Protein AF-A0A3P8UCG1-F1 (afdb_monomer_lite)

Sequence (148 aa):
KATFLLSISGRSVSISGRFVSLSGCLVSISGHFVSLSGCLVSLSGRFVSLSGCLLSISGRFVSLSGCLVSISGRFVSLSGLSISGHFVSLSGCLVSIFGHFVSLSGCLVSISGRLVSISGCFVSFSGHLVSISGHFVSFSGHFVSFWP

Secondary structure (DSSP, 8-state):
---EEEEEEEEEEEEEEEEEEEEEEEEEEEEEEEEEEEEEEEEEEEEEEEEEEEEEEEEEEEEEEEEEEEEEEEEEEE--SEEEEEEEEEEEEEEEEEEEEEEEEEEEEEEEEEEEEEEEEEEEEEEEEEEEEEEEEEEEEEE-----

Organism: Amphiprion percula (NCBI:txid161767)

Structure (mmCIF, N/CA/C/O backbone):
data_AF-A0A3P8UCG1-F1
#
_entry.id   AF-A0A3P8UCG1-F1
#
loop_
_atom_site.group_PDB
_atom_site.id
_atom_site.type_symbol
_atom_site.label_atom_id
_atom_site.label_alt_id
_atom_site.label_comp_id
_atom_site.label_asym_id
_atom_site.label_entity_id
_atom_site.label_seq_id
_atom_site.pdbx_PDB_ins_code
_atom_site.Cartn_x
_atom_site.Cartn_y
_atom_site.Cartn_z
_atom_site.occupancy
_atom_site.B_iso_or_equiv
_atom_site.auth_seq_id
_atom_site.auth_comp_id
_atom_site.auth_asym_id
_atom_site.auth_atom_id
_atom_site.pdbx_PDB_model_num
ATOM 1 N N . LYS A 1 1 ? -21.448 -12.944 19.734 1.00 36.34 1 LYS A N 1
ATOM 2 C CA . LYS A 1 1 ? -21.523 -11.516 20.132 1.00 36.34 1 LYS A CA 1
ATOM 3 C C . LYS A 1 1 ? -20.284 -10.808 19.599 1.00 36.34 1 LYS A C 1
ATOM 5 O O . LYS A 1 1 ? -19.217 -11.003 20.157 1.00 36.34 1 LYS A O 1
ATOM 10 N N . ALA A 1 2 ? -20.391 -10.082 18.485 1.00 42.16 2 ALA A N 1
ATOM 11 C CA . ALA A 1 2 ? -19.318 -9.190 18.055 1.00 42.16 2 ALA A CA 1
ATOM 12 C C . ALA A 1 2 ? -19.459 -7.906 18.878 1.00 42.16 2 ALA A C 1
ATOM 14 O O . ALA A 1 2 ? -20.442 -7.186 18.727 1.00 42.16 2 ALA A O 1
ATOM 15 N N . THR A 1 3 ? -18.546 -7.680 19.814 1.00 49.62 3 THR A N 1
ATOM 16 C CA . THR A 1 3 ? -18.414 -6.403 20.512 1.00 49.62 3 THR A CA 1
ATOM 17 C C . THR A 1 3 ? -17.973 -5.363 19.488 1.00 49.62 3 THR A C 1
ATOM 19 O O . THR A 1 3 ? -16.818 -5.332 19.077 1.00 49.62 3 THR A O 1
ATOM 22 N N . PHE A 1 4 ? -18.918 -4.554 19.016 1.00 57.59 4 PHE A N 1
ATOM 23 C CA . PHE A 1 4 ? -18.616 -3.352 18.250 1.00 57.59 4 PHE A CA 1
ATOM 24 C C . PHE A 1 4 ? -18.232 -2.268 19.252 1.00 57.59 4 PHE A C 1
ATOM 26 O O . PHE A 1 4 ? -19.094 -1.714 19.929 1.00 57.59 4 PHE A O 1
ATOM 33 N N . LEU A 1 5 ? -16.936 -2.005 19.393 1.00 65.62 5 LEU A N 1
ATOM 34 C CA . LEU A 1 5 ? -16.462 -0.860 20.164 1.00 65.62 5 LEU A CA 1
ATOM 35 C C . LEU A 1 5 ? -16.354 0.349 19.227 1.00 65.62 5 LEU A C 1
ATOM 37 O O . LEU A 1 5 ? -15.753 0.269 18.151 1.00 65.62 5 LEU A O 1
ATOM 41 N N .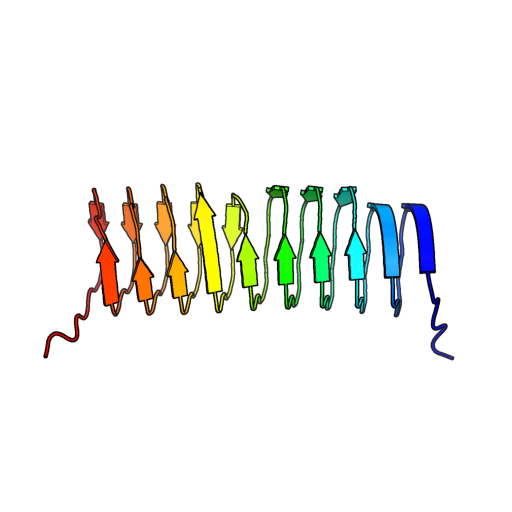 LEU A 1 6 ? -17.003 1.446 19.629 1.00 66.44 6 LEU A N 1
ATOM 42 C CA . LEU A 1 6 ? -17.200 2.637 18.798 1.00 66.44 6 LEU A CA 1
ATOM 43 C C . LEU A 1 6 ? -15.895 3.438 18.638 1.00 66.44 6 LEU A C 1
ATOM 45 O O . LEU A 1 6 ? -15.537 3.835 17.528 1.00 66.44 6 LEU A O 1
ATOM 49 N N . SER A 1 7 ? -15.161 3.626 19.738 1.00 70.62 7 SER A N 1
ATOM 50 C CA . SER A 1 7 ? -13.922 4.408 19.779 1.00 70.62 7 SER A CA 1
ATOM 51 C C . SER A 1 7 ? -13.096 4.095 21.027 1.00 70.62 7 SER A C 1
ATOM 53 O O . SER A 1 7 ? -13.655 4.041 22.122 1.00 70.62 7 SER A O 1
ATOM 55 N N . ILE A 1 8 ? -11.774 3.955 20.893 1.00 76.56 8 ILE A N 1
ATOM 56 C CA . ILE A 1 8 ? -10.835 3.959 22.031 1.00 76.56 8 ILE A CA 1
ATOM 57 C C . ILE A 1 8 ? -9.688 4.917 21.713 1.00 76.56 8 ILE A C 1
ATOM 59 O O . ILE A 1 8 ? -9.120 4.874 20.620 1.00 76.56 8 ILE A O 1
ATOM 63 N N . SER A 1 9 ? -9.327 5.750 22.685 1.00 80.44 9 SER A N 1
ATOM 64 C CA . SER A 1 9 ? -8.160 6.628 22.626 1.00 80.44 9 SER A CA 1
ATOM 65 C C . SER A 1 9 ? -7.186 6.293 23.751 1.00 80.44 9 SER A C 1
ATOM 67 O O . SER A 1 9 ? -7.594 6.242 24.910 1.00 80.44 9 SER A O 1
ATOM 69 N N . GLY A 1 10 ? -5.903 6.109 23.439 1.00 83.38 10 GLY A N 1
ATOM 70 C CA . GLY A 1 10 ? -4.870 5.950 24.464 1.00 83.38 10 GLY A CA 1
ATOM 71 C C . GLY A 1 10 ? -3.740 5.005 24.078 1.00 83.38 10 GLY A C 1
ATOM 72 O O . GLY A 1 10 ? -3.435 4.807 22.902 1.00 83.38 10 GLY A O 1
ATOM 73 N N . ARG A 1 11 ? -3.085 4.441 25.097 1.00 84.94 11 ARG A N 1
ATOM 74 C CA . ARG A 1 11 ? -2.081 3.387 24.927 1.00 84.94 11 ARG A CA 1
ATOM 75 C C . ARG A 1 11 ? -2.738 2.035 25.140 1.00 84.94 11 ARG A C 1
ATOM 77 O O . ARG A 1 11 ? -3.353 1.815 26.178 1.00 84.94 11 ARG A O 1
ATOM 84 N N . SER A 1 12 ? -2.577 1.131 24.184 1.00 79.88 12 SER A N 1
ATOM 85 C CA . SER A 1 12 ? -3.110 -0.226 24.288 1.00 79.88 12 SER A CA 1
ATOM 86 C C . SER A 1 12 ? -2.084 -1.246 23.830 1.00 79.88 12 SER A C 1
ATOM 88 O O . SER A 1 12 ? -1.429 -1.059 22.800 1.00 79.88 12 SER A O 1
ATOM 90 N N . VAL A 1 13 ? -2.015 -2.356 24.552 1.00 77.69 13 VAL A N 1
ATOM 91 C CA . VAL A 1 13 ? -1.181 -3.504 24.210 1.00 77.69 13 VAL A CA 1
ATOM 92 C C . VAL A 1 13 ? -2.124 -4.674 23.964 1.00 77.69 13 VAL A C 1
ATOM 94 O O . VAL A 1 13 ? -2.877 -5.040 24.859 1.00 77.69 13 VAL A O 1
ATOM 97 N N . SER A 1 14 ? -2.087 -5.237 22.755 1.00 81.56 14 SER A N 1
ATOM 98 C CA . SER A 1 14 ? -2.915 -6.362 22.304 1.00 81.56 14 SER A CA 1
ATOM 99 C C . SER A 1 14 ? -4.407 -6.046 22.147 1.00 81.56 14 SER A C 1
ATOM 101 O O . SER A 1 14 ? -5.210 -6.227 23.061 1.00 81.56 14 SER A O 1
ATOM 103 N N . ILE A 1 15 ? -4.801 -5.653 20.934 1.00 81.50 15 ILE A N 1
ATOM 104 C CA . ILE A 1 15 ? -6.210 -5.490 20.549 1.00 81.50 15 ILE A CA 1
ATOM 105 C C . ILE A 1 15 ? -6.574 -6.554 19.512 1.00 81.50 15 ILE A C 1
ATOM 107 O O . ILE A 1 15 ? -5.882 -6.716 18.507 1.00 81.50 15 ILE A O 1
ATOM 111 N N . SER A 1 16 ? -7.700 -7.243 19.717 1.00 84.31 16 SER A N 1
ATOM 112 C CA . SER A 1 16 ? -8.283 -8.129 18.707 1.00 84.31 16 SER A CA 1
ATOM 113 C C . SER A 1 16 ? -9.786 -7.905 18.554 1.00 84.31 16 SER A C 1
ATOM 115 O O . SER A 1 16 ? -10.486 -7.667 19.539 1.00 84.31 16 SER A O 1
ATOM 117 N N . GLY A 1 17 ? -10.297 -7.941 17.318 1.00 85.75 17 GLY A N 1
ATOM 118 C CA . GLY A 1 17 ? -11.741 -7.875 17.059 1.00 85.75 17 GLY A CA 1
ATOM 119 C C . GLY A 1 17 ? -12.156 -6.976 15.896 1.00 85.75 17 GLY A C 1
ATOM 120 O O . GLY A 1 17 ? -11.491 -6.926 14.859 1.00 85.75 17 GLY A O 1
ATOM 121 N N . ARG A 1 18 ? -13.314 -6.319 16.046 1.00 85.25 18 ARG A N 1
ATOM 122 C CA . ARG A 1 18 ? -13.897 -5.406 15.052 1.00 85.25 18 ARG A CA 1
ATOM 123 C C . ARG A 1 18 ? -14.118 -4.030 15.667 1.00 85.25 18 ARG A C 1
ATOM 125 O O . ARG A 1 18 ? -14.877 -3.913 16.624 1.00 85.25 18 ARG A O 1
ATOM 132 N N . PHE A 1 19 ? -13.494 -3.005 15.096 1.00 84.06 19 PHE A N 1
ATOM 133 C CA . PHE A 1 19 ? -13.529 -1.649 15.644 1.00 84.06 19 PHE A CA 1
ATOM 134 C C . PHE A 1 19 ? -13.779 -0.617 14.551 1.00 84.06 19 PHE A C 1
ATOM 136 O O . PHE A 1 19 ? -13.315 -0.759 13.417 1.00 84.06 19 PHE A O 1
ATOM 143 N N . VAL A 1 20 ? -14.499 0.444 14.910 1.00 86.06 20 VAL A N 1
ATOM 144 C CA . VAL A 1 20 ? -14.739 1.566 13.996 1.00 86.06 20 VAL A CA 1
ATOM 145 C C . VAL A 1 20 ? -13.562 2.533 14.043 1.00 86.06 20 VAL A C 1
ATOM 147 O O . VAL A 1 20 ? -12.979 2.830 13.005 1.00 86.06 20 VAL A O 1
ATOM 150 N N . SER A 1 21 ? -13.162 2.974 15.235 1.00 84.44 21 SER A N 1
ATOM 151 C CA . SER A 1 21 ? -12.059 3.924 15.389 1.00 84.44 21 SER A CA 1
ATOM 152 C C . SER A 1 21 ? -11.156 3.584 16.574 1.00 84.44 21 SER A C 1
ATOM 154 O O . SER A 1 21 ? -11.639 3.258 17.658 1.00 84.44 21 SER A O 1
ATOM 156 N N . LEU A 1 22 ? -9.839 3.662 16.383 1.00 85.00 22 LEU A N 1
ATOM 157 C CA . LEU A 1 22 ? -8.871 3.701 17.482 1.00 85.00 22 LEU A CA 1
ATOM 158 C C . LEU A 1 22 ? -7.805 4.755 17.193 1.00 85.00 22 LEU A C 1
ATOM 160 O O . LEU A 1 22 ? -7.374 4.90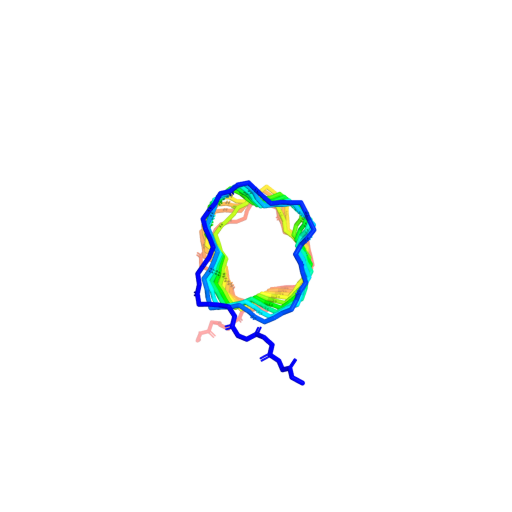7 16.049 1.00 85.00 22 LEU A O 1
ATOM 164 N N . SER A 1 23 ? -7.351 5.442 18.236 1.00 87.81 23 SER A N 1
ATOM 165 C CA . SER A 1 23 ? -6.2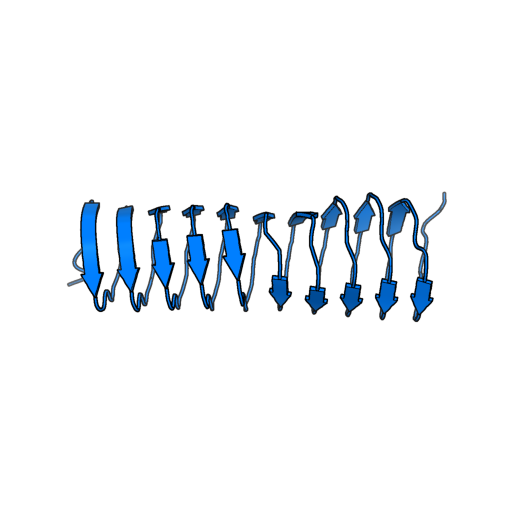84 6.438 18.128 1.00 87.81 23 SER A CA 1
ATOM 166 C C . SER A 1 23 ? -5.289 6.343 19.283 1.00 87.81 23 SER A C 1
ATOM 168 O O . SER A 1 23 ? -5.696 6.229 20.440 1.00 87.81 23 SER A O 1
ATOM 170 N N . GLY A 1 24 ? -3.994 6.473 18.997 1.00 88.56 24 GLY A N 1
ATOM 171 C CA . GLY A 1 24 ? -2.944 6.588 20.014 1.00 88.56 24 GLY A CA 1
ATOM 172 C C . GLY A 1 24 ? -1.727 5.712 19.732 1.00 88.56 24 GLY A C 1
ATOM 173 O O . GLY A 1 24 ? -1.357 5.511 18.577 1.00 88.56 24 GLY A O 1
ATOM 174 N N . CYS A 1 25 ? -1.078 5.214 20.789 1.00 88.31 25 CYS A N 1
ATOM 175 C CA . CYS A 1 25 ? 0.044 4.280 20.654 1.00 88.31 25 CYS A CA 1
ATOM 176 C C . CYS A 1 25 ? -0.472 2.854 20.841 1.00 88.31 25 CYS A C 1
ATOM 178 O O . CYS A 1 25 ? -0.753 2.436 21.968 1.00 88.31 25 CYS A O 1
ATOM 180 N N . LEU A 1 26 ? -0.612 2.120 19.741 1.00 85.56 26 LEU A N 1
ATOM 181 C CA . LEU A 1 26 ? -1.234 0.802 19.725 1.00 85.56 26 LEU A CA 1
ATOM 182 C C . LEU A 1 26 ? -0.206 -0.250 19.294 1.00 85.56 26 LEU A C 1
ATOM 184 O O . LEU A 1 26 ? 0.474 -0.097 18.279 1.00 85.56 26 LEU A O 1
ATOM 188 N N . VAL A 1 27 ? -0.108 -1.333 20.062 1.00 88.31 27 VAL A N 1
ATOM 189 C CA . VAL A 1 27 ? 0.855 -2.414 19.823 1.00 88.31 27 VAL A CA 1
ATOM 190 C C . VAL A 1 27 ? 0.119 -3.740 19.677 1.00 88.31 27 VAL A C 1
ATOM 192 O O . VAL A 1 27 ? -0.727 -4.064 20.508 1.00 88.31 27 VAL A O 1
ATOM 195 N N . SER A 1 28 ? 0.491 -4.529 18.666 1.00 86.56 28 SER A N 1
ATOM 196 C CA . SER A 1 28 ? -0.048 -5.869 18.388 1.00 86.56 28 SER A CA 1
ATOM 197 C C . SER A 1 28 ? -1.562 -5.863 18.164 1.00 86.56 28 SER A C 1
ATOM 199 O O . SER A 1 28 ? -2.340 -6.287 19.017 1.00 86.56 28 SER A O 1
ATOM 201 N N . ILE A 1 29 ? -1.996 -5.368 17.005 1.00 84.25 29 ILE A N 1
ATOM 202 C CA . ILE A 1 29 ? -3.421 -5.311 16.653 1.00 84.25 29 ILE A CA 1
ATOM 203 C C . ILE A 1 29 ? -3.749 -6.380 15.613 1.00 84.25 29 ILE A C 1
ATOM 205 O O . ILE A 1 29 ? -3.055 -6.512 14.601 1.00 84.25 29 ILE A O 1
ATOM 209 N N . SER A 1 30 ? -4.849 -7.102 15.829 1.00 87.69 30 SER A N 1
ATOM 210 C CA . SER A 1 30 ? -5.382 -8.078 14.877 1.00 87.69 30 SER A CA 1
ATOM 211 C C . SER A 1 30 ? -6.886 -7.913 14.624 1.00 87.69 30 SER A C 1
ATOM 213 O O . SER A 1 30 ? -7.659 -7.636 15.538 1.00 87.69 30 SER A O 1
ATOM 215 N N . GLY A 1 31 ? -7.340 -8.079 13.377 1.00 88.00 31 GLY A N 1
ATOM 216 C CA . GLY A 1 31 ? -8.776 -8.132 13.055 1.00 88.00 31 GLY A CA 1
ATOM 217 C C . GLY A 1 31 ? -9.241 -7.174 11.958 1.00 88.00 31 GLY A C 1
ATOM 218 O O . GLY A 1 31 ? -8.601 -7.069 10.911 1.00 88.00 31 GLY A O 1
ATOM 219 N N . HIS A 1 32 ? -10.404 -6.544 12.156 1.00 87.62 32 HIS A N 1
ATOM 220 C CA . HIS A 1 32 ? -11.037 -5.662 11.169 1.00 87.62 32 HIS A CA 1
ATOM 221 C C . HIS A 1 32 ? -11.255 -4.256 11.724 1.00 87.62 32 HIS A C 1
ATOM 223 O O . HIS A 1 32 ? -11.985 -4.084 12.700 1.00 87.62 32 HIS A O 1
ATOM 229 N N . PHE A 1 33 ? -10.680 -3.253 11.065 1.00 86.31 33 PHE A N 1
ATOM 230 C CA . PHE A 1 33 ? -10.714 -1.873 11.544 1.00 86.31 33 PHE A CA 1
ATOM 231 C C . PHE A 1 33 ? -11.0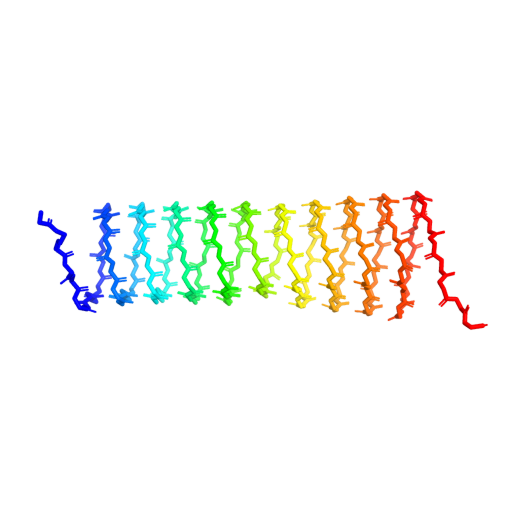85 -0.914 10.421 1.00 86.31 33 PHE A C 1
ATOM 233 O O . PHE A 1 33 ? -10.598 -1.045 9.295 1.00 86.31 33 PHE A O 1
ATOM 240 N N . VAL A 1 34 ? -11.936 0.061 10.731 1.00 88.50 34 VAL A N 1
ATOM 241 C CA . VAL A 1 34 ? -12.290 1.109 9.766 1.00 88.50 34 VAL A CA 1
ATOM 242 C C . VAL A 1 34 ? -11.265 2.239 9.808 1.00 88.50 34 VAL A C 1
ATOM 244 O O . VAL A 1 34 ? -10.710 2.578 8.771 1.00 88.50 34 VAL A O 1
ATOM 247 N N . SER A 1 35 ? -10.956 2.784 10.982 1.00 88.00 35 SER A N 1
ATOM 248 C CA . SER A 1 35 ? -10.009 3.891 11.123 1.00 88.00 35 SER A CA 1
ATOM 249 C C . SER A 1 35 ? -9.039 3.657 12.273 1.00 88.00 35 SER A C 1
ATOM 251 O O . SER A 1 35 ? -9.451 3.391 13.401 1.00 88.00 35 SER A O 1
ATOM 253 N N . LEU A 1 36 ? -7.749 3.801 11.993 1.00 86.31 36 LEU A N 1
ATOM 254 C CA . LEU A 1 36 ? -6.672 3.736 12.973 1.00 86.31 36 LEU A CA 1
ATOM 255 C C . LEU A 1 36 ? -5.726 4.918 12.788 1.00 86.31 36 LEU A C 1
ATOM 257 O O . LEU A 1 36 ? -5.280 5.170 11.670 1.00 86.31 36 LEU A O 1
ATOM 261 N N . SER A 1 37 ? -5.387 5.611 13.872 1.00 89.56 37 SER A N 1
ATOM 262 C CA . SER A 1 37 ? -4.429 6.718 13.826 1.00 89.56 37 SER A CA 1
ATOM 263 C C . SER A 1 37 ? -3.412 6.694 14.970 1.00 89.56 37 SER A C 1
ATOM 265 O O . SER A 1 37 ? -3.720 6.290 16.092 1.00 89.56 37 SER A O 1
ATOM 267 N N . GLY A 1 38 ? -2.189 7.154 14.697 1.00 89.38 38 GLY A N 1
ATOM 268 C CA . GLY A 1 38 ? -1.140 7.358 15.701 1.00 89.38 38 GLY A CA 1
ATOM 269 C C . GLY A 1 38 ? 0.112 6.511 15.472 1.00 89.38 38 GLY A C 1
ATOM 270 O O . GLY A 1 38 ? 0.558 6.347 14.339 1.00 89.38 38 GLY A O 1
ATOM 271 N N . CYS A 1 39 ? 0.712 6.012 16.554 1.00 89.00 39 CYS A N 1
ATOM 272 C CA . CYS A 1 39 ? 1.906 5.165 16.507 1.00 89.00 39 CYS A CA 1
ATOM 273 C C . CYS A 1 39 ? 1.486 3.698 16.609 1.00 89.00 39 CYS A C 1
ATOM 275 O O . CYS A 1 39 ? 1.123 3.232 17.690 1.00 89.00 39 CYS A O 1
ATOM 277 N N . LEU A 1 40 ? 1.522 2.979 15.490 1.00 87.69 40 LEU A N 1
ATOM 278 C CA . LEU A 1 40 ? 1.000 1.623 15.374 1.00 87.69 40 LEU A CA 1
ATOM 279 C C . LEU A 1 40 ? 2.123 0.635 15.068 1.00 87.69 40 LEU A C 1
ATOM 281 O O . LEU A 1 40 ? 2.865 0.795 14.098 1.00 87.69 40 LEU A O 1
ATOM 285 N N . VAL A 1 41 ? 2.213 -0.410 15.886 1.00 89.31 41 VAL A N 1
ATOM 286 C CA . VAL A 1 41 ? 3.263 -1.429 15.791 1.00 89.31 41 VAL A CA 1
ATOM 287 C C . VAL A 1 41 ? 2.632 -2.811 15.689 1.00 89.31 41 VAL A C 1
ATOM 289 O O . VAL A 1 41 ? 1.787 -3.163 16.513 1.00 89.31 41 VAL A O 1
ATOM 292 N N . SER A 1 42 ? 3.077 -3.610 14.718 1.00 88.44 42 SER A N 1
ATOM 293 C CA . SER A 1 42 ? 2.654 -5.004 14.522 1.00 88.44 42 SER A CA 1
ATOM 294 C C . SER A 1 42 ? 1.150 -5.133 14.256 1.00 88.44 42 SER A C 1
ATOM 296 O O . SER A 1 42 ? 0.376 -5.565 15.112 1.00 88.44 42 SER A O 1
ATOM 298 N N . LEU A 1 43 ? 0.726 -4.747 13.052 1.00 86.69 43 LEU A N 1
ATOM 299 C CA . LEU A 1 43 ? -0.673 -4.829 12.617 1.00 86.69 43 LEU A CA 1
ATOM 300 C C . LEU A 1 43 ? -0.904 -6.042 11.708 1.00 86.69 43 LEU A C 1
ATOM 302 O O . LEU A 1 43 ? -0.131 -6.292 10.781 1.00 86.69 43 LEU A O 1
ATOM 306 N N . SER A 1 44 ? -2.013 -6.752 11.924 1.00 89.25 44 SER A N 1
ATOM 307 C CA . SER A 1 44 ? -2.457 -7.860 11.071 1.00 89.25 44 SER A CA 1
ATOM 308 C C . SER A 1 44 ? -3.970 -7.837 10.821 1.00 89.25 44 SER A C 1
ATOM 310 O O . SER A 1 44 ? -4.764 -7.611 11.731 1.00 89.25 44 SER A O 1
ATOM 312 N N . GLY A 1 45 ? -4.413 -8.073 9.582 1.00 90.00 45 GLY A N 1
ATOM 313 C CA . GLY A 1 45 ? -5.846 -8.218 9.275 1.00 90.00 45 GLY A CA 1
ATOM 314 C C . GLY A 1 45 ? -6.352 -7.370 8.111 1.00 90.00 45 GLY A C 1
ATOM 315 O O . GLY A 1 45 ? -5.724 -7.331 7.053 1.00 90.00 45 GLY A O 1
ATOM 316 N N . ARG A 1 46 ? -7.543 -6.771 8.252 1.00 88.44 46 ARG A N 1
ATOM 317 C CA . ARG A 1 46 ? -8.143 -5.907 7.220 1.00 88.44 46 ARG A CA 1
ATOM 318 C C . ARG A 1 46 ? -8.426 -4.520 7.769 1.00 88.44 46 ARG A C 1
ATOM 320 O O . ARG A 1 46 ? -9.124 -4.387 8.771 1.00 88.44 46 ARG A O 1
ATOM 327 N N . PHE A 1 47 ? -7.957 -3.511 7.055 1.00 88.56 47 PHE A N 1
ATOM 328 C CA . PHE A 1 47 ? -8.019 -2.130 7.497 1.00 88.56 47 PHE A CA 1
ATOM 329 C C . PHE A 1 47 ? -8.492 -1.236 6.358 1.00 88.56 47 PHE A C 1
ATOM 331 O O . PHE A 1 47 ? -8.051 -1.392 5.217 1.00 88.56 47 PHE A O 1
ATOM 338 N N . VAL A 1 48 ? -9.400 -0.312 6.658 1.00 89.44 48 VAL A N 1
ATOM 339 C CA . VAL A 1 48 ? -9.859 0.661 5.661 1.00 89.44 48 VAL A CA 1
ATOM 340 C C . VAL A 1 48 ? -8.913 1.856 5.645 1.00 89.44 48 VAL A C 1
ATOM 342 O O . VAL A 1 48 ? -8.257 2.071 4.637 1.00 89.44 48 VAL A O 1
ATOM 345 N N . SER A 1 49 ? -8.766 2.570 6.758 1.00 88.19 49 SER A N 1
ATOM 346 C CA . SER A 1 49 ? -7.918 3.757 6.863 1.00 88.19 49 SER A CA 1
ATOM 347 C C . SER A 1 49 ? -6.926 3.649 8.014 1.00 88.19 49 SER A C 1
ATOM 349 O O . SER A 1 49 ? -7.295 3.323 9.145 1.00 88.19 49 SER A O 1
ATOM 351 N N . LEU A 1 50 ? -5.663 3.931 7.712 1.00 86.00 50 LEU A N 1
ATOM 352 C CA . LEU A 1 50 ? -4.554 3.963 8.654 1.00 86.00 50 LEU A CA 1
ATOM 353 C C . LEU A 1 50 ? -3.729 5.226 8.443 1.00 86.00 50 LEU A C 1
ATOM 355 O O . LEU A 1 50 ? -3.309 5.499 7.318 1.00 86.00 50 LEU A O 1
ATOM 359 N N . SER A 1 51 ? -3.452 5.954 9.521 1.00 87.81 51 SER A N 1
ATOM 360 C CA . SER A 1 51 ? -2.604 7.144 9.481 1.00 87.81 51 SER A CA 1
ATOM 361 C C . SER A 1 51 ? -1.595 7.203 10.630 1.00 87.81 51 SER A C 1
ATOM 363 O O . SER A 1 51 ? -1.897 6.840 11.767 1.00 87.81 51 SER A O 1
ATOM 365 N N . GLY A 1 52 ? -0.387 7.696 10.349 1.00 86.75 52 GLY A N 1
ATOM 366 C CA . GLY A 1 52 ? 0.629 7.999 11.364 1.00 86.75 52 GLY A CA 1
ATOM 367 C C . GLY A 1 52 ? 1.940 7.234 11.186 1.00 86.75 52 GLY A C 1
ATOM 368 O O . GLY A 1 52 ? 2.418 7.065 10.067 1.00 86.75 52 GLY A O 1
ATOM 369 N N . CYS A 1 53 ? 2.557 6.819 12.293 1.00 86.00 53 CYS A N 1
ATOM 370 C CA . CYS A 1 53 ? 3.822 6.081 12.300 1.00 86.00 53 CYS A CA 1
ATOM 371 C C . CYS A 1 53 ? 3.538 4.584 12.391 1.00 86.00 53 CYS A C 1
ATOM 373 O O . CYS A 1 53 ? 3.028 4.104 13.400 1.00 86.00 53 CYS A O 1
ATOM 375 N N . LEU A 1 54 ? 3.866 3.860 11.330 1.00 84.62 54 LEU A N 1
ATOM 376 C CA . LEU A 1 54 ? 3.377 2.523 11.039 1.00 84.62 54 LEU A CA 1
ATOM 377 C C . LEU A 1 54 ? 4.545 1.553 10.856 1.00 84.62 54 LEU A C 1
ATOM 379 O O . LEU A 1 54 ? 5.302 1.652 9.889 1.00 84.62 54 LEU A O 1
ATOM 383 N N . LEU A 1 55 ? 4.673 0.606 11.785 1.00 86.56 55 LEU A N 1
ATOM 384 C CA . LEU A 1 55 ? 5.775 -0.354 11.835 1.00 86.56 55 LEU A CA 1
ATOM 385 C C . LEU A 1 55 ? 5.251 -1.790 11.729 1.00 86.56 55 LEU A C 1
ATOM 387 O O . LEU A 1 55 ? 4.393 -2.195 12.515 1.00 86.56 55 LEU A O 1
ATOM 391 N N . SER A 1 56 ? 5.815 -2.574 10.806 1.00 85.94 56 SER A N 1
ATOM 392 C CA . SER A 1 56 ? 5.557 -4.016 10.657 1.00 85.94 56 SER A CA 1
ATOM 393 C C . SER A 1 56 ? 4.077 -4.341 10.438 1.00 85.94 56 SER A C 1
ATOM 395 O O . SER A 1 56 ? 3.373 -4.829 11.323 1.00 85.94 56 SER A O 1
ATOM 397 N N . ILE A 1 57 ? 3.588 -4.056 9.233 1.00 83.94 57 ILE A N 1
ATOM 398 C CA . ILE A 1 57 ? 2.171 -4.192 8.882 1.00 83.94 57 ILE A CA 1
ATOM 399 C C . ILE A 1 57 ? 1.972 -5.327 7.877 1.00 83.94 57 ILE A C 1
ATOM 401 O O . ILE A 1 57 ? 2.699 -5.429 6.888 1.00 83.94 57 ILE A O 1
ATOM 405 N N . SER A 1 58 ? 0.944 -6.150 8.106 1.00 86.25 58 SER A N 1
ATOM 406 C CA . SER A 1 58 ? 0.558 -7.256 7.224 1.00 86.25 58 SER A CA 1
ATOM 407 C C . SER A 1 58 ? -0.960 -7.348 7.008 1.00 86.25 58 SER A C 1
ATOM 409 O O . SER A 1 58 ? -1.750 -7.116 7.923 1.00 86.25 58 SER A O 1
ATOM 411 N N . GLY A 1 59 ? -1.402 -7.707 5.796 1.00 88.12 59 GLY A N 1
ATOM 412 C CA . GLY A 1 59 ? -2.823 -7.965 5.513 1.00 88.12 59 GLY A CA 1
ATOM 413 C C . GLY A 1 59 ? -3.411 -7.232 4.304 1.00 88.12 59 GLY A C 1
ATOM 414 O O . GLY A 1 59 ? -2.799 -7.182 3.238 1.00 88.12 59 GLY A O 1
ATOM 415 N N . ARG A 1 60 ? -4.657 -6.753 4.429 1.00 85.44 60 ARG A N 1
ATOM 416 C CA . ARG A 1 60 ? -5.391 -6.047 3.362 1.00 85.44 60 ARG A CA 1
ATOM 417 C C . ARG A 1 60 ? -5.740 -4.631 3.790 1.00 85.44 60 ARG A C 1
ATOM 419 O O . ARG A 1 60 ? -6.357 -4.450 4.837 1.00 85.44 60 ARG A O 1
ATOM 426 N N . PHE A 1 61 ? -5.422 -3.670 2.938 1.00 85.75 61 PHE A N 1
ATOM 427 C CA . PHE A 1 61 ? -5.503 -2.255 3.261 1.00 85.75 61 PHE A CA 1
ATOM 428 C C . PHE A 1 61 ? -6.127 -1.469 2.120 1.00 85.75 61 PHE A C 1
ATOM 430 O O . PHE A 1 61 ? -5.784 -1.686 0.956 1.00 85.75 61 PHE A O 1
ATOM 437 N N . VAL A 1 62 ? -7.031 -0.550 2.453 1.00 86.12 62 VAL A N 1
ATOM 438 C CA . VAL A 1 62 ? -7.587 0.373 1.460 1.00 86.12 62 VAL A CA 1
ATOM 439 C C . VAL A 1 62 ? -6.709 1.616 1.364 1.00 86.12 62 VAL A C 1
ATOM 441 O O . VAL A 1 62 ? -6.137 1.843 0.310 1.00 86.12 62 VAL A O 1
ATOM 444 N N . SER A 1 63 ? -6.521 2.360 2.451 1.00 83.75 63 SER A N 1
ATOM 445 C CA . SER A 1 63 ? -5.712 3.580 2.464 1.00 83.75 63 SER A CA 1
ATOM 446 C C . SER A 1 63 ? -4.764 3.632 3.653 1.00 83.75 63 SER A C 1
ATOM 448 O O . SER A 1 63 ? -5.165 3.406 4.797 1.00 83.75 63 SER A O 1
ATOM 450 N N . LEU A 1 64 ? -3.518 3.993 3.376 1.00 81.12 64 LEU A N 1
ATOM 451 C CA . LEU A 1 64 ? -2.454 4.148 4.361 1.00 81.12 64 LEU A CA 1
ATOM 452 C C . LEU A 1 64 ? -1.672 5.430 4.099 1.00 81.12 64 LEU A C 1
ATOM 454 O O . LEU A 1 64 ? -1.181 5.643 2.988 1.00 81.12 64 LEU A O 1
ATOM 458 N N . SER A 1 65 ? -1.506 6.236 5.142 1.00 81.69 65 SER A N 1
ATOM 459 C CA . SER A 1 65 ? -0.729 7.471 5.099 1.00 81.69 65 SER A CA 1
ATOM 460 C C . SER A 1 65 ? 0.224 7.604 6.288 1.00 81.69 65 SER A C 1
ATOM 462 O O . SER A 1 65 ? -0.056 7.148 7.397 1.00 81.69 65 SER A O 1
ATOM 464 N N . GLY A 1 66 ? 1.363 8.260 6.059 1.00 78.94 66 GLY A N 1
ATOM 465 C CA . GLY A 1 66 ? 2.344 8.587 7.094 1.00 78.94 66 GLY A CA 1
ATOM 466 C C . GLY A 1 66 ? 3.692 7.884 6.926 1.00 78.94 66 GLY A C 1
ATOM 467 O O . GLY A 1 66 ? 4.121 7.585 5.814 1.00 78.94 66 GLY A O 1
ATOM 468 N N . CYS A 1 67 ? 4.390 7.668 8.040 1.00 78.88 67 CYS A N 1
ATOM 469 C CA . CYS A 1 67 ? 5.732 7.089 8.063 1.00 78.88 67 CYS A CA 1
ATOM 470 C C . CYS A 1 67 ? 5.635 5.567 8.127 1.00 78.88 67 CYS A C 1
ATOM 472 O O . CYS A 1 67 ? 5.212 5.014 9.141 1.00 78.88 67 CYS A O 1
ATOM 474 N N . LEU A 1 68 ? 6.021 4.901 7.041 1.00 75.56 68 LEU A N 1
ATOM 475 C CA . LEU A 1 68 ? 5.780 3.478 6.821 1.00 75.56 68 LEU A CA 1
ATOM 476 C C . LEU A 1 68 ? 7.083 2.681 6.799 1.00 75.56 68 LEU A C 1
ATOM 478 O O . LEU A 1 68 ? 7.959 2.981 5.986 1.00 75.56 68 LEU A O 1
ATOM 482 N N . VAL A 1 69 ? 7.177 1.641 7.631 1.00 79.38 69 VAL A N 1
ATOM 483 C CA . VAL A 1 69 ? 8.333 0.735 7.674 1.00 79.38 69 VAL A CA 1
ATOM 484 C C . VAL A 1 69 ? 7.872 -0.720 7.671 1.00 79.38 69 VAL A C 1
ATOM 486 O O . VAL A 1 69 ? 7.052 -1.123 8.499 1.00 79.38 69 VAL A O 1
ATOM 489 N N . SER A 1 70 ? 8.450 -1.522 6.773 1.00 77.81 70 SER A N 1
ATOM 490 C CA . SER A 1 70 ? 8.248 -2.978 6.695 1.00 77.81 70 SER A CA 1
ATOM 491 C C . SER A 1 70 ? 6.783 -3.373 6.493 1.00 77.81 70 SER A C 1
ATOM 493 O O . SER A 1 70 ? 6.130 -3.948 7.365 1.00 77.81 70 SER A O 1
ATOM 495 N N . ILE A 1 71 ? 6.257 -3.052 5.313 1.00 76.00 71 ILE A N 1
ATOM 496 C CA . ILE A 1 71 ? 4.865 -3.314 4.945 1.00 76.00 71 ILE A CA 1
ATOM 497 C C . ILE A 1 71 ? 4.761 -4.506 3.987 1.00 76.00 71 ILE A C 1
ATOM 499 O O . ILE A 1 71 ? 5.533 -4.615 3.032 1.00 76.00 71 ILE A O 1
ATOM 503 N N . SER A 1 72 ? 3.775 -5.377 4.228 1.00 79.00 72 SER A N 1
ATOM 504 C CA . SER A 1 72 ? 3.467 -6.552 3.405 1.00 79.00 72 SER A CA 1
ATOM 505 C C . SER A 1 72 ? 1.958 -6.749 3.196 1.00 79.00 72 SER A C 1
ATOM 507 O O . SER A 1 72 ? 1.150 -6.481 4.086 1.00 79.00 72 SER A O 1
ATOM 509 N N . GLY A 1 73 ? 1.543 -7.239 2.022 1.00 82.88 73 GLY A N 1
ATOM 510 C CA . GLY A 1 73 ? 0.140 -7.594 1.757 1.00 82.88 73 GLY A CA 1
ATOM 511 C C . GLY A 1 73 ? -0.475 -6.975 0.499 1.00 82.88 73 GLY A C 1
ATOM 512 O O . GLY A 1 73 ? 0.181 -6.869 -0.536 1.00 82.88 73 GLY A O 1
ATOM 513 N N . ARG A 1 74 ? -1.772 -6.643 0.564 1.00 79.44 74 ARG A N 1
ATOM 514 C CA . ARG A 1 74 ? -2.544 -6.052 -0.546 1.00 79.44 74 ARG A CA 1
ATOM 515 C C . ARG A 1 74 ? -3.030 -4.658 -0.184 1.00 79.44 74 ARG A C 1
ATOM 517 O O . ARG A 1 74 ? -3.667 -4.495 0.856 1.00 79.44 74 ARG A O 1
ATOM 524 N N . PHE A 1 75 ? -2.799 -3.705 -1.076 1.00 80.88 75 PHE A N 1
ATOM 525 C CA . PHE A 1 75 ? -3.000 -2.284 -0.826 1.00 80.88 75 PHE A CA 1
ATOM 526 C C . PHE A 1 75 ? -3.703 -1.626 -2.005 1.00 80.88 75 PHE A C 1
ATOM 528 O O . PHE A 1 75 ? -3.340 -1.864 -3.159 1.00 80.88 75 PHE A O 1
ATOM 535 N N . VAL A 1 76 ? -4.698 -0.787 -1.718 1.00 79.56 76 VAL A N 1
ATOM 536 C CA . VAL A 1 76 ? -5.333 0.037 -2.753 1.00 79.56 76 VAL A CA 1
ATOM 537 C C . VAL A 1 76 ? -4.567 1.346 -2.926 1.00 79.56 76 VAL A C 1
ATOM 539 O O . VAL A 1 76 ? -4.129 1.610 -4.036 1.00 79.56 76 VAL A O 1
ATOM 542 N N . SER A 1 77 ? -4.331 2.113 -1.861 1.00 75.12 77 SER A N 1
ATOM 543 C CA . SER A 1 77 ? -3.557 3.358 -1.912 1.00 75.12 77 SER A CA 1
ATOM 544 C C . SER A 1 77 ? -2.538 3.469 -0.780 1.00 75.12 77 SER A C 1
ATOM 546 O O . SER A 1 77 ? -2.804 3.105 0.372 1.00 75.12 77 SER A O 1
ATOM 548 N N . LEU A 1 78 ? -1.345 3.967 -1.119 1.00 75.50 78 LEU A N 1
ATOM 549 C CA . LEU A 1 78 ? -0.220 4.051 -0.193 1.00 75.50 78 LEU A CA 1
ATOM 550 C C . LEU A 1 78 ? 0.679 5.266 -0.454 1.00 75.50 78 LEU A C 1
ATOM 552 O O . LEU A 1 78 ? 1.048 5.539 -1.596 1.00 75.50 78 LEU A O 1
ATOM 556 N N . SER A 1 79 ? 1.108 5.924 0.624 1.00 68.94 79 SER A N 1
ATOM 557 C CA . SER A 1 79 ? 2.190 6.920 0.625 1.00 68.94 79 SER A CA 1
ATOM 558 C C . SER A 1 79 ? 3.200 6.580 1.730 1.00 68.94 79 SER A C 1
ATOM 560 O O . SER A 1 79 ? 2.814 6.587 2.899 1.00 68.94 79 SER A O 1
ATOM 562 N N . GLY A 1 80 ? 4.456 6.247 1.400 1.00 64.75 80 GLY A N 1
ATOM 563 C CA . GLY A 1 80 ? 5.424 5.714 2.378 1.00 64.75 80 GLY A CA 1
ATOM 564 C C . GLY A 1 80 ? 6.871 5.662 1.886 1.00 64.75 80 GLY A C 1
ATOM 565 O O . GLY A 1 80 ? 7.195 6.434 1.000 1.00 64.75 80 GLY A O 1
ATOM 566 N N . LEU A 1 81 ? 7.719 4.787 2.465 1.00 59.50 81 LEU A N 1
ATOM 567 C CA . LEU A 1 81 ? 9.178 4.708 2.214 1.00 59.50 81 LEU A CA 1
ATOM 568 C C . LEU A 1 81 ? 9.707 3.304 1.818 1.00 59.50 81 LEU A C 1
ATOM 570 O O . LEU A 1 81 ? 10.598 3.229 0.968 1.00 59.50 81 LEU A O 1
ATOM 574 N N . SER A 1 82 ? 9.198 2.197 2.389 1.00 65.62 82 SER A N 1
ATOM 575 C CA . SER A 1 82 ? 9.688 0.825 2.100 1.00 65.62 82 SER A CA 1
ATOM 576 C C . SER A 1 82 ? 8.610 -0.262 2.210 1.00 65.62 82 SER A C 1
ATOM 578 O O . SER A 1 82 ? 7.902 -0.368 3.218 1.00 65.62 82 SER A O 1
ATOM 580 N N . ILE A 1 83 ? 8.391 -1.022 1.129 1.00 70.38 83 ILE A N 1
ATOM 581 C CA . ILE A 1 83 ? 7.131 -1.763 0.964 1.00 70.38 83 ILE A CA 1
ATOM 582 C C . ILE A 1 83 ? 7.277 -3.024 0.081 1.00 70.38 83 ILE A C 1
ATOM 584 O O . ILE A 1 83 ? 7.986 -3.015 -0.922 1.00 70.38 83 ILE A O 1
ATOM 588 N N . SER A 1 84 ? 6.534 -4.094 0.399 1.00 75.06 84 SER A N 1
ATOM 589 C CA . SER A 1 84 ? 6.406 -5.311 -0.423 1.00 75.06 84 SER A CA 1
ATOM 590 C C . SER A 1 84 ? 4.945 -5.768 -0.616 1.00 75.06 84 SER A C 1
ATOM 592 O O . SER A 1 84 ? 4.125 -5.618 0.291 1.00 75.06 84 SER A O 1
ATOM 594 N N . GLY A 1 85 ? 4.589 -6.348 -1.773 1.00 80.94 85 GLY A N 1
ATOM 595 C CA . GLY A 1 85 ? 3.252 -6.929 -2.013 1.00 80.94 85 GLY A CA 1
ATOM 596 C C . GLY A 1 85 ? 2.537 -6.507 -3.306 1.00 80.94 85 GLY A C 1
ATOM 597 O O . GLY A 1 85 ? 3.166 -6.311 -4.343 1.00 80.94 85 GLY A O 1
ATOM 598 N N . HIS A 1 86 ? 1.203 -6.421 -3.258 1.00 80.12 86 HIS A N 1
ATOM 599 C CA . HIS A 1 86 ? 0.363 -5.998 -4.388 1.00 80.12 86 HIS A CA 1
ATOM 600 C C . HIS A 1 86 ? -0.259 -4.623 -4.133 1.00 80.12 86 HIS A C 1
ATOM 602 O O . HIS A 1 86 ? -0.951 -4.447 -3.127 1.00 80.12 86 HIS A O 1
ATOM 608 N N . PHE A 1 87 ? -0.088 -3.696 -5.074 1.00 80.88 87 PHE A N 1
ATOM 609 C CA . PHE A 1 87 ? -0.498 -2.297 -4.953 1.00 80.88 87 PHE A CA 1
ATOM 610 C C . PHE A 1 87 ? -1.323 -1.862 -6.156 1.00 80.88 87 PHE A C 1
ATOM 612 O O . PHE A 1 87 ? -0.966 -2.147 -7.299 1.00 80.88 87 PHE A O 1
ATOM 619 N N . VAL A 1 88 ? -2.416 -1.145 -5.912 1.00 80.94 88 VAL A N 1
ATOM 620 C CA . VAL A 1 88 ? -3.157 -0.494 -6.997 1.00 80.94 88 VAL A CA 1
ATOM 621 C C . VAL A 1 88 ? -2.533 0.860 -7.300 1.00 80.94 88 VAL A C 1
ATOM 623 O O . VAL A 1 88 ? -2.081 1.061 -8.418 1.00 80.94 88 VAL A O 1
ATOM 626 N N . SER A 1 89 ? -2.439 1.755 -6.322 1.00 79.25 89 SER A N 1
ATOM 627 C CA . SER A 1 89 ? -1.809 3.059 -6.499 1.00 79.25 89 SER A CA 1
ATOM 628 C C . SER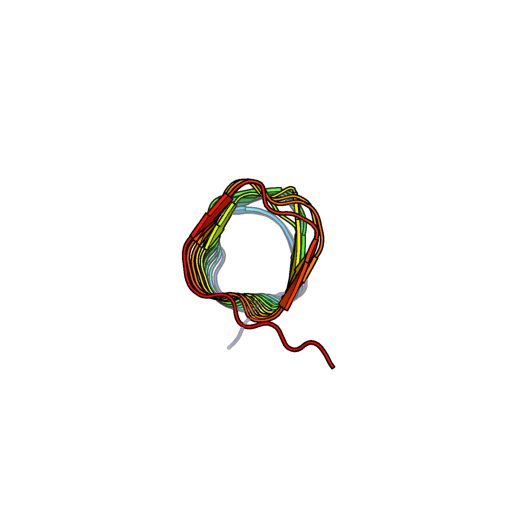 A 1 89 ? -0.810 3.357 -5.398 1.00 79.25 89 SER A C 1
ATOM 630 O O . SER A 1 89 ? -1.018 3.056 -4.217 1.00 79.25 89 SER A O 1
ATOM 632 N N . LEU A 1 90 ? 0.299 3.967 -5.796 1.00 79.19 90 LEU A N 1
ATOM 633 C CA . LEU A 1 90 ? 1.328 4.374 -4.868 1.00 79.19 90 LEU A CA 1
ATOM 634 C C . LEU A 1 90 ? 1.951 5.706 -5.274 1.00 79.19 90 LEU A C 1
ATOM 636 O O . LEU A 1 90 ? 2.247 5.911 -6.447 1.00 79.19 90 LEU A O 1
ATOM 640 N N . SER A 1 91 ? 2.176 6.589 -4.302 1.00 78.75 91 SER A N 1
ATOM 641 C CA . SER A 1 91 ? 2.759 7.911 -4.547 1.00 78.75 91 SER A CA 1
ATOM 642 C C . SER A 1 91 ? 3.781 8.315 -3.483 1.00 78.75 91 SER A C 1
ATOM 644 O O . SER A 1 91 ? 3.525 8.119 -2.293 1.00 78.75 91 SER A O 1
ATOM 646 N N . GLY A 1 92 ? 4.888 8.948 -3.884 1.00 77.69 92 GLY A N 1
ATOM 647 C CA . GLY A 1 92 ? 5.829 9.611 -2.970 1.00 77.69 92 GLY A CA 1
ATOM 648 C C . GLY A 1 92 ? 7.305 9.303 -3.234 1.00 77.69 92 GLY A C 1
ATOM 649 O O . GLY A 1 92 ? 7.691 8.960 -4.351 1.00 77.69 92 GLY A O 1
ATOM 650 N N . CYS A 1 93 ? 8.131 9.449 -2.194 1.00 76.00 93 CYS A N 1
ATOM 651 C CA . CYS A 1 93 ? 9.560 9.134 -2.233 1.00 76.00 93 CYS A CA 1
ATOM 652 C C . CYS A 1 93 ? 9.821 7.766 -1.589 1.00 76.00 93 CYS A C 1
ATOM 654 O O . CYS A 1 93 ? 9.750 7.650 -0.366 1.00 76.00 93 CYS A O 1
ATOM 656 N N . LEU A 1 94 ? 10.152 6.744 -2.386 1.00 76.69 94 LEU A N 1
ATOM 657 C CA . LEU A 1 94 ? 10.463 5.403 -1.869 1.00 76.69 94 LEU A CA 1
ATOM 658 C C . LEU A 1 94 ? 11.912 5.007 -2.093 1.00 76.69 94 LEU A C 1
ATOM 660 O O . LEU A 1 94 ? 12.528 5.324 -3.110 1.00 76.69 94 LEU A O 1
ATOM 664 N N . VAL A 1 95 ? 12.419 4.198 -1.170 1.00 78.81 95 VAL A N 1
ATOM 665 C CA . VAL A 1 95 ? 13.777 3.661 -1.251 1.00 78.81 95 VAL A CA 1
ATOM 666 C C . VAL A 1 95 ? 13.779 2.301 -1.942 1.00 78.81 95 VAL A C 1
ATOM 668 O O . VAL A 1 95 ? 14.485 2.105 -2.926 1.00 78.81 95 VAL A O 1
ATOM 671 N N . SER A 1 96 ? 12.983 1.354 -1.454 1.00 79.56 96 SER A N 1
ATOM 672 C CA . SER A 1 96 ? 12.967 -0.011 -1.983 1.00 79.56 96 SER A CA 1
ATOM 673 C C . SER A 1 96 ? 11.560 -0.586 -1.982 1.00 79.56 96 SER A C 1
ATOM 675 O O . SER A 1 96 ? 10.868 -0.583 -0.957 1.00 79.56 96 SER A O 1
ATOM 677 N N . ILE A 1 97 ? 11.139 -1.076 -3.148 1.00 81.69 97 ILE A N 1
ATOM 678 C CA . ILE A 1 97 ? 9.849 -1.739 -3.314 1.00 81.69 97 ILE A CA 1
ATOM 679 C C . ILE A 1 97 ? 9.934 -3.015 -4.152 1.00 81.69 97 ILE A C 1
ATOM 681 O O . ILE A 1 97 ? 10.656 -3.079 -5.150 1.00 81.69 97 ILE A O 1
ATOM 685 N N . PHE A 1 98 ? 9.160 -4.025 -3.743 1.00 84.19 98 PHE A N 1
ATOM 686 C CA . PHE A 1 98 ? 9.063 -5.321 -4.421 1.00 84.19 98 PHE A CA 1
ATOM 687 C C . PHE A 1 98 ? 7.606 -5.777 -4.591 1.00 84.19 98 PHE A C 1
ATOM 689 O O . PHE A 1 98 ? 6.831 -5.768 -3.631 1.00 84.19 98 PHE A O 1
ATOM 696 N N . GLY A 1 99 ? 7.245 -6.251 -5.788 1.00 86.75 99 GLY A N 1
ATOM 697 C CA . GLY A 1 99 ? 5.982 -6.954 -6.029 1.00 86.75 99 GLY A CA 1
ATOM 698 C C . GLY A 1 99 ? 5.238 -6.531 -7.296 1.00 86.75 99 GLY A C 1
ATOM 699 O O . GLY A 1 99 ? 5.835 -6.371 -8.358 1.00 86.75 99 GLY A O 1
ATOM 700 N N . HIS A 1 100 ? 3.913 -6.411 -7.207 1.00 84.62 100 HIS A N 1
ATOM 701 C CA . HIS A 1 100 ? 3.053 -6.076 -8.344 1.00 84.62 100 HIS A CA 1
ATOM 702 C C . HIS A 1 100 ? 2.352 -4.744 -8.117 1.00 84.62 100 HIS A C 1
ATOM 704 O O . HIS A 1 100 ? 1.673 -4.587 -7.103 1.00 84.62 100 HIS A O 1
ATOM 710 N N . PHE A 1 101 ? 2.446 -3.824 -9.075 1.00 85.69 101 PHE A N 1
ATOM 711 C CA . PHE A 1 101 ? 1.841 -2.504 -8.949 1.00 85.69 101 PHE A CA 1
ATOM 712 C C . PHE A 1 101 ? 1.099 -2.111 -10.226 1.00 85.69 101 PHE A C 1
ATOM 714 O O . PHE A 1 101 ? 1.570 -2.365 -11.336 1.00 85.69 101 PHE A O 1
ATOM 721 N N . VAL A 1 102 ? -0.072 -1.494 -10.071 1.00 86.00 102 VAL A N 1
ATOM 722 C CA . VAL A 1 102 ? -0.837 -0.978 -11.213 1.00 86.00 102 VAL A CA 1
ATOM 723 C C . VAL A 1 102 ? -0.347 0.418 -11.577 1.00 86.00 102 VAL A C 1
ATOM 725 O O . VAL A 1 102 ? 0.103 0.613 -12.697 1.00 86.00 102 VAL A O 1
ATOM 728 N N . SER A 1 103 ? -0.360 1.365 -10.645 1.00 84.50 103 SER A N 1
ATOM 729 C CA . SER A 1 103 ? 0.143 2.716 -10.873 1.00 84.50 103 SER A CA 1
ATOM 730 C C . SER A 1 103 ? 1.098 3.156 -9.780 1.00 84.50 103 SER A C 1
ATOM 732 O O . SER A 1 103 ? 0.903 2.886 -8.590 1.00 84.50 103 SER A O 1
ATOM 734 N N . LEU A 1 104 ? 2.147 3.854 -10.196 1.00 83.06 104 LEU A N 1
ATOM 735 C CA . LEU A 1 104 ? 3.125 4.401 -9.280 1.00 83.06 104 LEU A CA 1
ATOM 736 C C . LEU A 1 104 ? 3.590 5.790 -9.721 1.00 83.06 104 LEU A C 1
ATOM 738 O O . LEU A 1 104 ? 3.923 5.995 -10.886 1.00 83.06 104 LEU A O 1
ATOM 742 N N . SER A 1 105 ? 3.664 6.730 -8.778 1.00 83.88 105 SER A N 1
ATOM 743 C CA . SER A 1 105 ? 4.128 8.094 -9.026 1.00 83.88 105 SER A CA 1
ATOM 744 C C . SER A 1 105 ? 5.147 8.597 -7.995 1.00 83.88 105 SER A C 1
ATOM 746 O O . SER A 1 105 ? 5.046 8.310 -6.804 1.00 83.88 105 SER A O 1
ATOM 748 N N . GLY A 1 106 ? 6.138 9.376 -8.439 1.00 84.38 106 GLY A N 1
ATOM 749 C CA . GLY A 1 106 ? 7.089 10.069 -7.559 1.00 84.38 106 GLY A CA 1
ATOM 750 C C . GLY A 1 106 ? 8.560 9.740 -7.825 1.00 84.38 106 GLY A C 1
ATOM 751 O O . GLY A 1 106 ? 8.957 9.543 -8.973 1.00 84.38 106 GLY A O 1
ATOM 752 N N . CYS A 1 107 ? 9.370 9.731 -6.764 1.00 81.00 107 CYS A N 1
ATOM 753 C CA . CYS A 1 107 ? 10.823 9.548 -6.834 1.00 81.00 107 CYS A CA 1
ATOM 754 C C . CYS A 1 107 ? 11.225 8.229 -6.174 1.00 81.00 107 CYS A C 1
ATOM 756 O O . CYS A 1 107 ? 11.008 8.068 -4.973 1.00 81.00 107 CYS A O 1
ATOM 758 N N . LEU A 1 108 ? 11.830 7.296 -6.918 1.00 80.69 108 LEU A N 1
ATOM 759 C CA . LEU A 1 108 ? 12.213 5.991 -6.363 1.00 80.69 108 LEU A CA 1
ATOM 760 C C . LEU A 1 108 ? 13.662 5.605 -6.622 1.00 80.69 108 LEU A C 1
ATOM 762 O O . LEU A 1 108 ? 14.198 5.827 -7.707 1.00 80.69 108 LEU A O 1
ATOM 766 N N . VAL A 1 109 ? 14.264 4.927 -5.645 1.00 84.06 109 VAL A N 1
ATOM 767 C CA . VAL A 1 109 ? 15.634 4.412 -5.770 1.00 84.06 109 VAL A CA 1
ATOM 768 C C . VAL A 1 109 ? 15.657 3.010 -6.386 1.00 84.06 109 VAL A C 1
ATOM 770 O O . VAL A 1 109 ? 16.326 2.795 -7.396 1.00 84.06 109 VAL A O 1
ATOM 773 N N . SER A 1 110 ? 14.925 2.044 -5.829 1.00 83.50 110 SER A N 1
ATOM 774 C CA . SER A 1 110 ? 14.951 0.665 -6.326 1.00 83.50 110 SER A CA 1
ATOM 775 C C . SER A 1 110 ? 13.577 0.017 -6.383 1.00 83.50 110 SER A C 1
ATOM 777 O O . SER A 1 110 ? 12.811 0.035 -5.415 1.00 83.50 110 SER A O 1
ATOM 779 N N . ILE A 1 111 ? 13.283 -0.579 -7.537 1.00 83.69 111 ILE A N 1
ATOM 780 C CA . ILE A 1 111 ? 12.017 -1.240 -7.828 1.00 83.69 111 ILE A CA 1
ATOM 781 C C . ILE A 1 111 ? 12.276 -2.616 -8.407 1.00 83.69 111 ILE A C 1
ATOM 783 O O . ILE A 1 111 ? 13.099 -2.782 -9.308 1.00 83.69 111 ILE A O 1
ATOM 787 N N . SER A 1 112 ? 11.508 -3.592 -7.940 1.00 86.31 112 SER A N 1
ATOM 788 C CA . SER A 1 112 ? 11.560 -4.953 -8.458 1.00 86.31 112 SER A CA 1
ATOM 789 C C . SER A 1 112 ? 10.165 -5.570 -8.600 1.00 86.31 112 SER A C 1
ATOM 791 O O . SER A 1 112 ? 9.331 -5.468 -7.701 1.00 86.31 112 SER A O 1
ATOM 793 N N . GLY A 1 113 ? 9.895 -6.215 -9.739 1.00 88.69 113 GLY A N 1
ATOM 794 C CA . GLY A 1 113 ? 8.656 -6.964 -9.983 1.00 88.69 113 GLY A CA 1
ATOM 795 C C . GLY A 1 113 ? 7.890 -6.536 -11.238 1.00 88.69 113 GLY A C 1
ATOM 796 O O . GLY A 1 113 ? 8.488 -6.334 -12.291 1.00 88.69 113 GLY A O 1
ATOM 797 N N . ARG A 1 114 ? 6.553 -6.476 -11.174 1.00 85.94 114 ARG A N 1
ATOM 798 C CA . ARG A 1 114 ? 5.702 -6.116 -12.329 1.00 85.94 114 ARG A CA 1
ATOM 799 C C . ARG A 1 114 ? 5.007 -4.779 -12.091 1.00 85.94 114 ARG A C 1
ATOM 801 O O . ARG A 1 114 ? 4.276 -4.660 -11.109 1.00 85.94 114 ARG A O 1
ATOM 808 N N . LEU A 1 115 ? 5.168 -3.824 -13.004 1.00 84.69 115 LEU A N 1
ATOM 809 C CA . LEU A 1 115 ? 4.439 -2.554 -13.008 1.00 84.69 115 LEU A CA 1
ATOM 810 C C . LEU A 1 115 ? 3.654 -2.367 -14.303 1.00 84.69 115 LEU A C 1
ATOM 812 O O . LEU A 1 115 ? 4.161 -2.648 -15.390 1.00 84.69 115 LEU A O 1
ATOM 816 N N . VAL A 1 116 ? 2.439 -1.832 -14.187 1.00 87.06 116 VAL A N 1
ATOM 817 C CA . VAL A 1 116 ? 1.647 -1.429 -15.357 1.00 87.06 116 VAL A CA 1
ATOM 818 C C . VAL A 1 116 ? 1.999 -0.003 -15.779 1.00 87.06 116 VAL A C 1
ATOM 820 O O . VAL A 1 116 ? 2.424 0.199 -16.911 1.00 87.06 116 VAL A O 1
ATOM 823 N N . SER A 1 117 ? 1.890 0.983 -14.889 1.00 85.75 117 SER A N 1
ATOM 824 C CA . SER A 1 117 ? 2.227 2.374 -15.197 1.00 85.75 117 SER A CA 1
ATOM 825 C C . SER A 1 117 ? 3.090 3.023 -14.122 1.00 85.75 117 SER A C 1
ATOM 827 O O . SER A 1 117 ? 2.918 2.792 -12.922 1.00 85.75 117 SER A O 1
ATOM 829 N N . ILE A 1 118 ? 4.035 3.851 -14.567 1.00 84.06 118 ILE A N 1
ATOM 830 C CA . ILE A 1 118 ? 4.942 4.574 -13.683 1.00 84.06 118 ILE A CA 1
ATOM 831 C C . ILE A 1 118 ? 5.181 6.010 -14.173 1.00 84.06 118 ILE A C 1
ATOM 833 O O . ILE A 1 118 ? 5.370 6.232 -15.370 1.00 84.06 118 ILE A O 1
ATOM 837 N N . SER A 1 119 ? 5.189 6.986 -13.258 1.00 86.19 119 SER A N 1
ATOM 838 C CA . SER A 1 119 ? 5.416 8.403 -13.575 1.00 86.19 119 SER A CA 1
ATOM 839 C C . SER A 1 119 ? 6.369 9.101 -12.596 1.00 86.19 119 SER A C 1
ATOM 841 O O . SER A 1 119 ? 6.113 9.083 -11.391 1.00 86.19 119 SER A O 1
ATOM 843 N N . GLY A 1 120 ? 7.427 9.755 -13.081 1.00 86.69 120 GLY A N 1
ATOM 844 C CA . GLY A 1 120 ? 8.392 10.476 -12.232 1.00 86.69 120 GLY A CA 1
ATOM 845 C C . GLY A 1 120 ? 9.859 10.095 -12.466 1.00 86.69 120 GLY A C 1
ATOM 846 O O . GLY A 1 120 ? 10.262 9.847 -13.603 1.00 86.69 120 GLY A O 1
ATOM 847 N N . CYS A 1 121 ? 10.660 10.087 -11.398 1.00 82.94 121 CYS A N 1
ATOM 848 C CA . CYS A 1 121 ? 12.115 9.910 -11.462 1.00 82.94 121 CYS A CA 1
ATOM 849 C C . CYS A 1 121 ? 12.555 8.631 -10.749 1.00 82.94 121 CYS A C 1
ATOM 851 O O . CYS A 1 121 ? 12.241 8.425 -9.576 1.00 82.94 121 CYS A O 1
ATOM 853 N N . PHE A 1 122 ? 13.336 7.794 -11.430 1.00 83.56 122 PHE A N 1
ATOM 854 C CA . PHE A 1 122 ? 13.689 6.468 -10.935 1.00 83.56 122 PHE A CA 1
ATOM 855 C C . PHE A 1 122 ? 15.175 6.166 -11.129 1.00 83.56 122 PHE A C 1
ATOM 857 O O . PHE A 1 122 ? 15.741 6.409 -12.194 1.00 83.56 122 PHE A O 1
ATOM 864 N N . VAL A 1 123 ? 15.822 5.592 -10.115 1.00 86.62 123 VAL A N 1
ATOM 865 C CA . VAL A 1 123 ? 17.238 5.203 -10.222 1.00 86.62 123 VAL A CA 1
ATOM 866 C C . VAL A 1 123 ? 17.373 3.811 -10.838 1.00 86.62 123 VAL A C 1
ATOM 868 O O . VAL A 1 123 ? 18.082 3.644 -11.828 1.00 86.62 123 VAL A O 1
ATOM 871 N N . SER A 1 124 ? 16.682 2.807 -10.297 1.00 85.19 124 SER A N 1
ATOM 872 C CA . SER A 1 124 ? 16.790 1.426 -10.776 1.00 85.19 124 SER A CA 1
ATOM 873 C C . SER A 1 124 ? 15.451 0.701 -10.814 1.00 85.19 124 SER A C 1
ATOM 875 O O . SER A 1 124 ? 14.666 0.755 -9.864 1.00 85.19 124 SER A O 1
ATOM 877 N N . PHE A 1 125 ? 15.210 -0.013 -11.913 1.00 85.75 125 PHE A N 1
ATOM 878 C CA . PHE A 1 125 ? 14.087 -0.931 -12.055 1.00 85.75 125 PHE A CA 1
ATOM 879 C C . PHE A 1 125 ? 14.545 -2.296 -12.575 1.00 85.75 125 PHE A C 1
ATOM 881 O O . PHE A 1 125 ? 15.319 -2.372 -13.531 1.00 85.75 125 PHE A O 1
ATOM 888 N N . SER A 1 126 ? 14.010 -3.363 -11.975 1.00 88.38 126 SER A N 1
ATOM 889 C CA . SER A 1 126 ? 14.186 -4.747 -12.415 1.00 88.38 126 SER A CA 1
ATOM 890 C C . SER A 1 126 ? 12.844 -5.480 -12.565 1.00 88.38 126 SER A C 1
ATOM 892 O O . SER A 1 126 ? 12.103 -5.627 -11.590 1.00 88.38 126 SER A O 1
ATOM 894 N N . GLY A 1 127 ? 12.519 -5.977 -13.763 1.00 89.50 127 GLY A N 1
ATOM 895 C CA . GLY A 1 127 ? 11.332 -6.813 -13.998 1.00 89.50 127 GLY A CA 1
ATOM 896 C C . GLY A 1 127 ? 10.516 -6.446 -15.240 1.00 89.50 127 GLY A C 1
ATOM 897 O O . GLY A 1 127 ? 11.073 -6.281 -16.320 1.00 89.50 127 GLY A O 1
ATOM 898 N N . HIS A 1 128 ? 9.190 -6.357 -15.113 1.00 87.62 128 HIS A N 1
ATOM 899 C CA . HIS A 1 128 ? 8.282 -6.076 -16.236 1.00 87.62 128 HIS A CA 1
ATOM 900 C C . HIS A 1 128 ? 7.605 -4.705 -16.103 1.00 87.62 128 HIS A C 1
ATOM 902 O O . HIS A 1 128 ? 6.974 -4.446 -15.079 1.00 87.62 128 HIS A O 1
ATOM 908 N N . LEU A 1 129 ? 7.678 -3.876 -17.149 1.00 85.94 129 LEU A N 1
ATOM 909 C CA . LEU A 1 129 ? 7.014 -2.569 -17.268 1.00 85.94 129 LEU A CA 1
ATOM 910 C C . LEU A 1 129 ? 6.129 -2.512 -18.521 1.00 85.94 129 LEU A C 1
ATOM 912 O O . LEU A 1 129 ? 6.546 -2.995 -19.573 1.00 85.94 129 LEU A O 1
ATOM 916 N N . VAL A 1 130 ? 4.950 -1.883 -18.423 1.00 88.12 130 VAL A N 1
ATOM 917 C CA . VAL A 1 130 ? 4.011 -1.699 -19.558 1.00 88.12 130 VAL A CA 1
ATOM 918 C C . VAL A 1 130 ? 3.900 -0.245 -20.042 1.00 88.12 130 VAL A C 1
ATOM 920 O O . VAL A 1 130 ? 3.558 0.006 -21.194 1.00 88.12 130 VAL A O 1
ATOM 923 N N . SER A 1 131 ? 4.134 0.741 -19.180 1.00 85.50 131 SER A N 1
ATOM 924 C CA . SER A 1 131 ? 4.058 2.151 -19.561 1.00 85.50 131 SER A CA 1
ATOM 925 C C . SER A 1 131 ? 4.889 3.015 -18.625 1.00 85.50 131 SER A C 1
ATOM 927 O O . SER A 1 131 ? 4.877 2.821 -17.408 1.00 85.50 131 SER A O 1
ATOM 929 N N . ILE A 1 132 ? 5.566 4.011 -19.195 1.00 83.31 132 ILE A N 1
ATOM 930 C CA . ILE A 1 132 ? 6.407 4.970 -18.478 1.00 83.31 132 ILE A CA 1
ATOM 931 C C . ILE A 1 132 ? 6.101 6.398 -18.934 1.00 83.31 132 ILE A C 1
ATOM 933 O O . ILE A 1 132 ? 6.036 6.684 -20.125 1.00 83.31 132 ILE A O 1
ATOM 937 N N . SER A 1 133 ? 5.974 7.306 -17.971 1.00 84.50 133 SER A N 1
ATOM 938 C CA . SER A 1 133 ? 6.024 8.753 -18.183 1.00 84.50 133 SER A CA 1
ATOM 939 C C . SER A 1 133 ? 7.033 9.366 -17.201 1.00 84.50 133 SER A C 1
ATOM 941 O O . SER A 1 133 ? 6.665 9.897 -16.149 1.00 84.50 133 SER A O 1
ATOM 943 N N . GLY A 1 134 ? 8.325 9.204 -17.485 1.00 82.12 134 GLY A N 1
ATOM 944 C CA . GLY A 1 134 ? 9.398 9.538 -16.550 1.00 82.12 134 GLY A CA 1
ATOM 945 C C . GLY A 1 134 ? 10.783 9.113 -17.033 1.00 82.12 134 GLY A C 1
ATOM 946 O O . GLY A 1 134 ? 10.959 8.766 -18.200 1.00 82.12 134 GLY A O 1
ATOM 947 N N . HIS A 1 135 ? 11.755 9.117 -16.121 1.00 79.12 135 HIS A N 1
ATOM 948 C CA . HIS A 1 135 ? 13.157 8.809 -16.422 1.00 79.12 135 HIS A CA 1
ATOM 949 C C . HIS A 1 135 ? 13.708 7.697 -15.522 1.00 79.12 135 HIS A C 1
ATOM 951 O O . HIS A 1 135 ? 13.441 7.687 -14.320 1.00 79.12 135 HIS A O 1
ATOM 957 N N . PHE A 1 136 ? 14.517 6.803 -16.104 1.00 79.88 136 PHE A N 1
ATOM 958 C CA . PHE A 1 136 ? 15.307 5.794 -15.390 1.00 79.88 136 PHE A CA 1
ATOM 959 C C . PHE A 1 136 ? 16.804 6.061 -15.565 1.00 79.88 136 PHE A C 1
ATOM 961 O O . PHE A 1 136 ? 17.242 6.368 -16.672 1.00 79.88 136 PHE A O 1
ATOM 968 N N . VAL A 1 137 ? 17.592 5.872 -14.503 1.00 86.25 137 VAL A N 1
ATOM 969 C CA . VAL A 1 137 ? 19.062 5.783 -14.618 1.00 86.25 137 VAL A CA 1
ATOM 970 C C . VAL A 1 137 ? 19.481 4.382 -15.075 1.00 86.25 137 VAL A C 1
ATOM 972 O O . VAL A 1 137 ? 20.391 4.235 -15.884 1.00 86.25 137 VAL A O 1
ATOM 975 N N . SER A 1 138 ? 18.802 3.342 -14.588 1.00 83.44 138 SER A N 1
ATOM 976 C CA . SER A 1 138 ? 19.061 1.948 -14.948 1.00 83.44 138 SER A CA 1
ATOM 977 C C . SER A 1 138 ? 17.764 1.142 -15.043 1.00 83.44 138 SER A C 1
ATOM 979 O O . SER A 1 138 ? 16.882 1.236 -14.186 1.00 83.44 138 SER A O 1
ATOM 981 N N . PHE A 1 139 ? 17.653 0.338 -16.099 1.00 84.44 139 PHE A N 1
ATOM 982 C CA . PHE A 1 139 ? 16.521 -0.547 -16.350 1.00 84.44 139 PHE A CA 1
ATOM 983 C C . PHE A 1 139 ? 17.036 -1.931 -16.749 1.00 84.44 139 PHE A C 1
ATOM 985 O O . PHE A 1 139 ? 17.882 -2.049 -17.633 1.00 84.44 139 PHE A O 1
ATOM 992 N N . SER A 1 140 ? 16.512 -2.973 -16.106 1.00 86.81 140 SER A N 1
ATOM 993 C CA . SER A 1 140 ? 16.778 -4.369 -16.447 1.00 86.81 140 SER A CA 1
ATOM 994 C C . SER A 1 140 ? 15.467 -5.148 -16.520 1.00 86.81 140 SER A C 1
ATOM 996 O O . SER A 1 140 ? 14.696 -5.179 -15.563 1.00 86.81 140 SER A O 1
ATOM 998 N N . GLY A 1 141 ? 15.193 -5.786 -17.654 1.00 86.06 141 GLY A N 1
ATOM 999 C CA . GLY A 1 141 ? 14.016 -6.633 -17.833 1.00 86.06 141 GLY A CA 1
ATOM 1000 C C . GLY A 1 141 ? 13.230 -6.305 -19.096 1.00 86.06 141 GLY A C 1
ATOM 1001 O O . GLY A 1 141 ? 13.797 -5.894 -20.105 1.00 86.06 141 GLY A O 1
ATOM 1002 N N . HIS A 1 142 ? 11.920 -6.529 -19.053 1.00 84.12 142 HIS A N 1
ATOM 1003 C CA . HIS A 1 142 ? 11.051 -6.403 -20.219 1.00 84.12 142 HIS A CA 1
ATOM 1004 C C . HIS A 1 142 ? 10.218 -5.129 -20.146 1.00 84.12 142 HIS A C 1
ATOM 1006 O O . HIS A 1 142 ? 9.453 -4.926 -19.201 1.00 84.12 142 HIS A O 1
ATOM 1012 N N . PHE A 1 143 ? 10.353 -4.296 -21.171 1.00 82.75 143 PHE A N 1
ATOM 1013 C CA . PHE A 1 143 ? 9.567 -3.089 -21.363 1.00 82.75 143 PHE A CA 1
ATOM 1014 C C . PHE A 1 143 ? 8.656 -3.281 -22.571 1.00 82.75 143 PHE A C 1
ATOM 1016 O O . PHE A 1 143 ? 9.123 -3.549 -23.676 1.00 82.75 143 PHE A O 1
ATOM 1023 N N . VAL A 1 144 ? 7.354 -3.171 -22.343 1.00 79.12 144 VAL A N 1
ATOM 1024 C CA . VAL A 1 144 ? 6.354 -3.008 -23.396 1.00 79.12 144 VAL A CA 1
ATOM 1025 C C . VAL A 1 144 ? 5.969 -1.538 -23.368 1.00 79.12 144 VAL A C 1
ATOM 1027 O O . VAL A 1 144 ? 5.772 -0.998 -22.288 1.00 79.12 144 VAL A O 1
ATOM 1030 N N . SER A 1 145 ? 5.881 -0.883 -24.520 1.00 72.81 145 SER A N 1
ATOM 1031 C CA . SER A 1 145 ? 5.329 0.468 -24.631 1.00 72.81 145 SER A CA 1
ATOM 1032 C C . SER A 1 145 ? 4.222 0.468 -25.663 1.00 72.81 145 SER A C 1
ATOM 1034 O O . SER A 1 145 ? 4.451 0.072 -26.804 1.00 72.81 145 SER A O 1
ATOM 1036 N N . PHE A 1 146 ? 3.048 0.956 -25.280 1.00 58.22 146 PHE A N 1
ATOM 1037 C CA . PHE A 1 146 ? 2.004 1.317 -26.229 1.00 58.22 146 PHE A CA 1
ATOM 1038 C C . PHE A 1 146 ? 2.193 2.791 -26.580 1.00 58.22 146 PHE A C 1
ATOM 1040 O O . PHE A 1 146 ? 1.739 3.676 -25.859 1.00 58.22 146 PHE A O 1
ATOM 1047 N N . TRP A 1 147 ? 2.947 3.047 -27.645 1.00 40.41 147 TRP A N 1
ATOM 1048 C CA . TRP A 1 147 ? 2.840 4.309 -28.371 1.00 40.41 147 TRP A CA 1
ATOM 1049 C C . TRP A 1 147 ? 1.653 4.176 -29.340 1.00 40.41 147 TRP A C 1
ATOM 1051 O O . TRP A 1 147 ? 1.453 3.068 -29.849 1.00 40.41 147 TRP A O 1
ATOM 1061 N N . PRO A 1 148 ? 0.836 5.219 -29.564 1.00 44.16 148 PRO A N 1
ATOM 1062 C CA . PRO A 1 148 ? -0.017 5.240 -30.748 1.00 44.16 148 PRO A CA 1
ATOM 1063 C C . PRO A 1 148 ? 0.822 5.181 -32.032 1.00 44.16 148 PRO A C 1
ATOM 1065 O O . PRO A 1 148 ? 1.983 5.656 -32.011 1.00 44.16 148 PRO A O 1
#

Radius of gyration: 17.1 Å; chains: 1; bounding box: 41×22×56 Å

Foldseek 3Di:
DQPEDAEDEDEDEDAEGEYEEYEDQYEQYEEEYEYYEEHYEHYYYAYEEYEEHEYQYEEHYEDYYYEDDNEEYDYAEDEYEEYEYEYAEYEDEYEEYEDEYEEYEDEYEEYEYEYEEYEEYYAEYEEEYEYYHYDYVYYYYYYHYDDD

pLDDT: mean 81.23, std 9.54, range [36.34, 90.0]

=== Feature glossary ===
A reading guide for the features in this record.

Start from the sequence.

  · This is the polypeptide sequence — one letter per residue, N-terminus first. Length ranges from a few dozen residues for small domains to over a thousand for large multi-domain proteins.

Fold it, and you get atomic coordinates and the backbone conformation that goes with them.

  · Structure coordinates are given as an mmCIF _atom_site loop: one row per atom with element, residue name, chain id, sequence number, and x/y/z position in Å. Only the four main-chain atoms per residue are included here; side chains are omitted to keep the record compact.

  · Backbone dihedral angles. Every residue except chain termini has a φ (preceding-C → N → Cα → C) and a ψ (N → Cα → C → next-N). They are reported in degrees following the IUPAC sign convention. Secondary structure is essentially a statement about which (φ, ψ) basin each residue occupies.

  · The SS8 string is DSSP's per-residue secondary-structure call. α-helix (H) means an i→i+4 H-bond ladder; β-strand (E) means the residue participates in a β-sheet; 3₁₀ (G) and π (I) are tighter and wider helices; T/S are turns/bends; '-' is loop.

  · SS3 is a coarse helix/strand/coil call (letters a/b/c) made by the P-SEA algorithm from inter-Cα distances and dihedrals. It is less detailed than DSSP but needs only Cα positions.

Summarize the fold with a handful of shape descriptors and a per-residue structural alphabet.

  · Radius of gyration (Rg) is the root-mean-square distance of Cα atoms from their centroid — a single number for overall size and compactness. A globular domain of N residues has Rg ≈ 2.2·N^0.38 Å; an extended or disordered chain has a much larger Rg. The Cα contact count is the number of residue pairs whose Cα atoms are within 8 Å and are more than four positions apart in sequence — a standard proxy for tertiary packing density. The bounding box is the smallest axis-aligned box enclosing all Cα atoms.

  · The Foldseek 3Di string encodes local tertiary geometry as a 20-letter alphabet — one character per residue — derived from the relative positions of nearby Cα atoms. Unlike the amino-acid sequence, 3Di is a direct function of the 3D structure, so two proteins with the same fold have similar 3Di strings even at low sequence identity.

  · Solvent-accessible surface area (SASA) is the area in Å² traced out by the centre of a 1.4 Å probe sphere (a water molecule) rolled over the protein's van der Waals surface (Shrake–Rupley / Lee–Richards constructi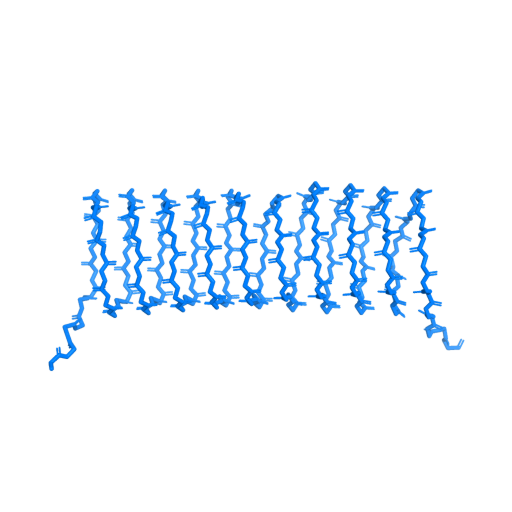on). Buried residues have near-zero SASA; fully exposed residues can exceed 200 Å². The total SASA scales roughly with the number of surface residues.

Ask how reliable the model is.

  · pLDDT (predicted Local Distance Difference Test) is AlphaFold's per-residue confidence score, ranging from 0 to 100. Values above 90 indicate high confidence (typically well-packed cores); 70–90 is confident; 50–70 low confidence; below 50 usually means the region is disordered or the prediction is unreliable there. AlphaFold stores pLDDT in the mmCIF B-factor column.

  · B-factor (Debye–Waller factor) reflects atomic displacement in the crystal lattice. It is an experimental observable (units Å²), not a prediction; low values mean the atom is pinned down, high values mean it moves or is heterogeneous across the crystal.

  · Predicted Aligned Error (PAE) is an AlphaFold confidence matrix: entry (i, j) is the expected error in the position of residue j, in ångströms, when the prediction is superimposed on the true structure at residue i. Low PAE within a block of residues means that block is internally rigid and well-predicted; high PAE between two blocks means their relative placement is uncertain even if each block individually is confident.

Place it in context: what it resembles, what it is annotated as, and how it looks.

  · Nearest PDB neighbors are the top structural matches found by Foldseek when searching this structure against the entire Protein Data Bank. Each hit reports a TM-score (0 to 1; >0.5 almost always implies the same fold) and an E-value. These are *structural* homologs — they may share no detectable sequence similarity.

  · Functional annotations link the protein to curated databases. InterPro entries identify conserved domains and families by matching the sequence against member-database signatures (Pfam, PROSITE, CDD, …). Gene Ontology (GO) terms describe molecular function, biological process, and cellular component in a controlled vocabulary. CATH places the structure in a hierarchical fold classification (Class/Architecture/Topology/Homologous-superfamily). The organism is the source species.

  · Three diagnostic plots accompany the record. The Cα contact map visualizes the tertiary structure as a 2D adjacency matrix (8 Å cutoff, sequence-local contacts suppressed). The Ramachandran plot shows the distribution of backbone (φ, ψ) torsions, with points in the α and β basins reflecting secondary structure content. The PAE plot shows AlphaFold's inter-residue confidence as a color matrix.

  · Six rendered views show the 3D structure from the faces of a cube — i.e. along ±x, ±y, ±z. Rendering representation is drawn randomly per protein from cartoon (secondary-structure ribbons), sticks (backbone bonds), or molecular surface; coloring is either N→C rainbow (blue at the N-terminus through red at the C-terminus) or one color per chain.